Protein AF-W7VTX4-F1 (afdb_monomer)

Mean predicted aligned error: 15.62 Å

pLDDT: mean 85.49, std 15.25, range [36.81, 98.38]

Solvent-accessible surface area (backbone atoms only — not comparable to full-atom values): 9874 Å² total; per-residue (Å²): 141,87,77,97,66,64,91,88,66,75,96,49,80,78,50,57,70,62,51,31,51,56,57,29,69,76,39,76,53,47,79,39,71,71,23,34,84,84,35,72,66,56,55,28,47,49,48,14,50,76,68,76,26,49,37,35,20,28,80,58,56,92,86,39,65,41,23,50,26,20,52,50,40,39,77,72,68,28,46,75,37,92,53,72,62,58,53,38,58,74,65,42,62,81,55,64,76,79,62,83,64,84,76,70,84,55,86,76,74,67,53,68,66,61,65,71,42,50,82,50,74,39,40,61,69,60,50,24,70,73,74,69,46,57,66,70,61,50,51,56,52,50,51,54,34,40,76,72,61,46,32,46,81,47,90,87,65,22,37,30,52,53,80,88,128

Secondary structure (DSSP, 8-state):
---SSPTT----TTHHHHHHHHHHHH-SEEEES---TT-THHHHHHHHHHTT-EEEE----TT-GGGHHHHHHHHTTPEE-SSHHHHHHHTT-SS----------------HHHHHHTTS-EEHHHHHHHH---HHHHHHHHHHHHHHTSEEEETTTEEEE----

Radius of gyration: 28.55 Å; Cα contacts (8 Å, |Δi|>4): 196; chains: 1; bounding box: 55×43×71 Å

Nearest PDB structures (foldseek):
  3maj-assembly1_A-2  TM=5.868E-01  e=3.659E-12  Rhodopseudomonas palustris
  3uqz-assembly1_A  TM=9.734E-01  e=8.439E-08  Streptococcus pneumoniae
  4ljk-assembly1_H  TM=8.725E-01  e=1.462E-04  Helicobacter pylori 26695
  3n2a-assembly1_A  TM=4.996E-01  e=1.646E-01  Yersinia pestis CO92
  3x2f-assembly1_A  TM=2.806E-01  e=9.246E-01  Thermotoga maritima MSB8

Structure (mmCIF, N/CA/C/O backbone):
data_AF-W7VTX4-F1
#
_entry.id   AF-W7VTX4-F1
#
loop_
_atom_site.group_PDB
_atom_site.id
_atom_site.type_symbol
_atom_site.label_atom_id
_atom_site.label_alt_id
_atom_site.label_comp_id
_atom_site.label_asym_id
_atom_site.label_entity_id
_atom_site.label_seq_id
_atom_site.pdbx_PDB_ins_code
_atom_site.Cartn_x
_atom_site.Cartn_y
_atom_site.Cartn_z
_atom_site.occupancy
_atom_site.B_iso_or_equiv
_atom_site.auth_seq_id
_atom_site.auth_comp_id
_atom_site.auth_asym_id
_atom_site.auth_atom_id
_atom_site.pdbx_PDB_model_num
ATOM 1 N N . MET A 1 1 ? 6.701 15.989 6.403 1.00 85.25 1 MET A N 1
ATOM 2 C CA . MET A 1 1 ? 5.366 15.763 7.008 1.00 8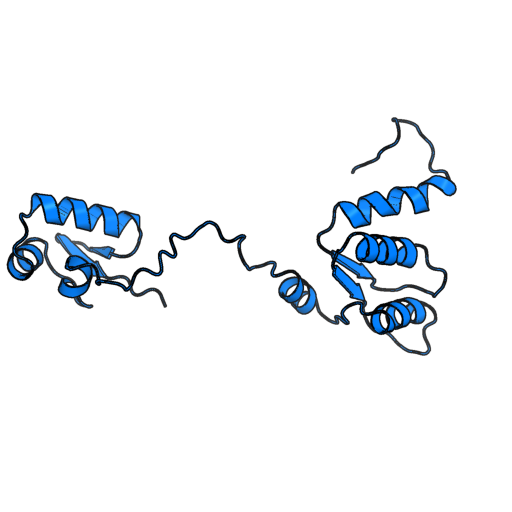5.25 1 MET A CA 1
ATOM 3 C C . MET A 1 1 ? 4.348 16.616 6.269 1.00 85.25 1 MET A C 1
ATOM 5 O O . MET A 1 1 ? 4.719 17.697 5.834 1.00 85.25 1 MET A O 1
ATOM 9 N N . VAL A 1 2 ? 3.112 16.134 6.112 1.00 93.12 2 VAL A N 1
ATOM 10 C CA . VAL A 1 2 ? 2.020 16.825 5.397 1.00 93.12 2 VAL A CA 1
ATOM 11 C C . VAL A 1 2 ? 0.773 16.832 6.289 1.00 93.12 2 VAL A C 1
ATOM 13 O O . VAL A 1 2 ? 0.501 15.828 6.947 1.00 93.12 2 VAL A O 1
ATOM 16 N N . SER A 1 3 ? 0.039 17.948 6.331 1.00 94.12 3 SER A N 1
ATOM 17 C CA . SER A 1 3 ? -1.215 18.122 7.083 1.00 94.12 3 SER A CA 1
ATOM 18 C C . SER A 1 3 ? -2.133 19.107 6.354 1.00 94.12 3 SER A C 1
ATOM 20 O O . SER A 1 3 ? -1.643 20.056 5.748 1.00 94.12 3 SER A O 1
ATOM 22 N N . GLU A 1 4 ? -3.449 18.894 6.438 1.00 94.81 4 GLU A N 1
ATOM 23 C CA . GLU A 1 4 ? -4.479 19.826 5.942 1.00 94.81 4 GLU A CA 1
ATOM 24 C C . GLU A 1 4 ? -4.952 20.833 7.010 1.00 94.81 4 GLU A C 1
ATOM 26 O O . GLU A 1 4 ? -5.754 21.716 6.720 1.00 94.81 4 GLU A O 1
ATOM 31 N N . TYR A 1 5 ? -4.451 20.717 8.244 1.00 95.06 5 TYR A N 1
ATOM 32 C CA . TYR A 1 5 ? -4.836 21.568 9.371 1.00 95.06 5 TYR A CA 1
ATOM 33 C C . TYR A 1 5 ? -3.817 22.677 9.643 1.00 95.06 5 TYR A C 1
ATOM 35 O O . TYR A 1 5 ? -2.611 22.488 9.463 1.00 95.06 5 TYR A O 1
ATOM 43 N N . ALA A 1 6 ? -4.306 23.813 10.147 1.00 96.00 6 ALA A N 1
ATOM 44 C CA . ALA A 1 6 ? -3.475 24.944 10.546 1.00 96.00 6 ALA A CA 1
ATOM 45 C C . ALA A 1 6 ? -2.483 24.572 11.663 1.00 96.00 6 ALA A C 1
ATOM 47 O O . ALA A 1 6 ? -2.745 23.688 12.490 1.00 96.00 6 ALA A O 1
ATOM 48 N N . LEU A 1 7 ? -1.356 25.287 11.712 1.00 95.94 7 LEU A N 1
ATOM 49 C CA . LEU A 1 7 ? -0.352 25.122 12.763 1.00 95.94 7 LEU A CA 1
ATOM 50 C C . LEU A 1 7 ? -0.982 25.334 14.146 1.00 95.94 7 LEU A C 1
ATOM 52 O O . LEU A 1 7 ? -1.745 26.273 14.354 1.00 95.94 7 LEU A O 1
ATOM 56 N N . GLY A 1 8 ? -0.661 24.440 15.081 1.00 95.00 8 GLY A N 1
ATOM 57 C CA . GLY A 1 8 ? -1.213 24.452 16.438 1.00 95.00 8 GLY A CA 1
ATOM 58 C C . GLY A 1 8 ? -2.542 23.707 16.611 1.00 95.00 8 GLY A C 1
ATOM 59 O O . GLY A 1 8 ? -2.997 23.571 17.743 1.00 95.00 8 GLY A O 1
ATOM 60 N N . THR A 1 9 ? -3.153 23.177 15.543 1.00 94.88 9 THR A N 1
ATOM 61 C CA . THR A 1 9 ? -4.372 22.354 15.671 1.00 94.88 9 THR A CA 1
ATOM 62 C C . THR A 1 9 ? -4.070 21.063 16.452 1.00 94.88 9 THR A C 1
ATOM 64 O O . THR A 1 9 ? -3.175 20.316 16.042 1.00 94.88 9 THR A O 1
ATOM 67 N N . PRO A 1 10 ? -4.793 20.752 17.547 1.00 94.44 10 PRO A N 1
ATOM 68 C CA . PRO A 1 10 ? -4.552 19.537 18.321 1.00 94.44 10 PRO A CA 1
ATOM 69 C C . PRO A 1 10 ? -5.008 18.269 17.570 1.00 94.44 10 PRO A C 1
ATOM 71 O O . PRO A 1 10 ? -5.885 18.334 16.702 1.00 94.44 10 PRO A O 1
ATOM 74 N N . PRO A 1 11 ? -4.460 17.085 17.906 1.00 92.25 11 PRO A N 1
ATOM 75 C CA . PRO A 1 11 ? -4.915 15.819 17.341 1.00 92.25 11 PRO A CA 1
ATOM 76 C C . PRO A 1 11 ? -6.272 15.416 17.942 1.00 92.25 11 PRO A C 1
ATOM 78 O O . PRO A 1 11 ? -6.349 14.932 19.068 1.00 92.25 11 PRO A O 1
ATOM 81 N N . ILE A 1 12 ? -7.354 15.603 17.184 1.00 95.12 12 ILE A N 1
ATOM 82 C CA . ILE A 1 12 ? -8.718 15.228 17.592 1.00 95.12 12 ILE A CA 1
ATOM 83 C C . ILE A 1 12 ? -9.092 13.888 16.952 1.00 95.12 12 ILE A C 1
ATOM 85 O O . ILE A 1 12 ? -8.809 13.660 15.777 1.00 95.12 12 ILE A O 1
ATOM 89 N N . ALA A 1 13 ? -9.777 13.013 17.697 1.00 93.62 13 ALA A N 1
ATOM 90 C CA . ALA A 1 13 ? -10.184 11.675 17.245 1.00 93.62 13 ALA A CA 1
ATOM 91 C C . ALA A 1 13 ? -10.895 11.670 15.872 1.00 93.62 13 ALA A C 1
ATOM 93 O O . ALA A 1 13 ? -10.621 10.821 15.026 1.00 93.62 13 ALA A O 1
ATOM 94 N N . ALA A 1 14 ? -11.755 12.660 15.615 1.00 94.19 14 ALA A N 1
ATOM 95 C CA . ALA A 1 14 ? -12.480 12.792 14.351 1.00 94.19 14 ALA A CA 1
ATOM 96 C C . ALA A 1 14 ? -11.572 13.099 13.142 1.00 94.19 14 ALA A C 1
ATOM 98 O O . ALA A 1 14 ? -11.940 12.798 12.009 1.00 94.19 14 ALA A O 1
ATOM 99 N N . HIS A 1 15 ? -10.379 13.663 13.356 1.00 94.75 15 HIS A N 1
ATOM 100 C CA . HIS A 1 15 ? -9.448 13.993 12.274 1.00 94.75 15 HIS A CA 1
ATOM 101 C C . HIS A 1 15 ? -8.711 12.761 11.733 1.00 94.75 15 HIS A C 1
ATOM 103 O O . HIS A 1 15 ? -8.284 12.767 10.580 1.00 94.75 15 HIS A O 1
ATOM 109 N N . PHE A 1 16 ? -8.570 11.686 12.519 1.00 93.06 16 P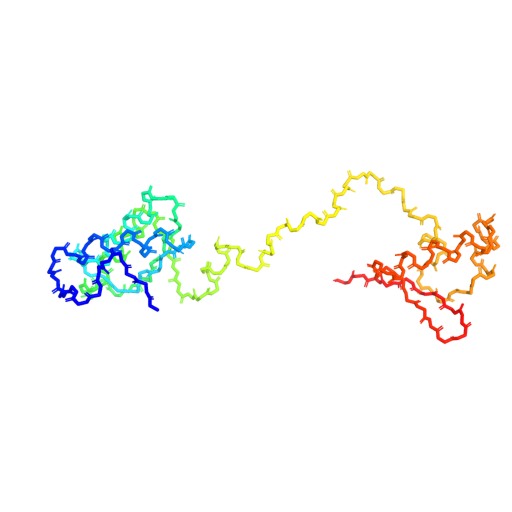HE A N 1
ATOM 110 C CA . PHE A 1 16 ? -7.799 10.516 12.085 1.00 93.06 16 PHE A CA 1
ATOM 111 C C . PHE A 1 16 ? -8.430 9.806 10.874 1.00 93.06 16 PHE A C 1
ATOM 113 O O . PHE A 1 16 ? -7.710 9.628 9.889 1.00 93.06 16 PHE A O 1
ATOM 120 N N . PRO A 1 17 ? -9.738 9.462 10.864 1.00 93.44 17 PRO A N 1
ATOM 121 C CA . PRO A 1 17 ? -10.359 8.852 9.688 1.00 93.44 17 PRO A CA 1
ATOM 122 C C . PRO A 1 17 ? -10.374 9.788 8.476 1.00 93.44 17 PRO A C 1
ATOM 124 O O . PRO A 1 17 ? -10.147 9.335 7.358 1.00 93.44 17 PRO A O 1
ATOM 127 N N . LEU A 1 18 ? -10.584 11.093 8.692 1.00 94.19 18 LEU A N 1
ATOM 128 C CA . LEU A 1 18 ? -10.594 12.091 7.618 1.00 94.19 18 LEU A CA 1
ATOM 129 C C . LEU A 1 18 ? -9.235 12.171 6.920 1.00 94.19 18 LEU A C 1
ATOM 131 O O . LEU A 1 18 ? -9.168 12.133 5.694 1.00 94.19 18 LEU A O 1
ATOM 135 N N . ARG A 1 19 ? -8.145 12.187 7.693 1.00 95.88 19 ARG A N 1
ATOM 136 C CA . ARG A 1 19 ? -6.776 12.242 7.167 1.00 95.88 19 ARG A CA 1
ATOM 137 C C . ARG A 1 19 ? -6.422 11.021 6.320 1.00 95.88 19 ARG A C 1
ATOM 139 O O . ARG A 1 19 ? -5.613 11.144 5.402 1.00 95.88 19 ARG A O 1
ATOM 146 N N . ASN A 1 20 ? -7.011 9.850 6.575 1.00 95.69 20 ASN A N 1
ATOM 147 C CA . ASN A 1 20 ? -6.687 8.620 5.839 1.00 95.69 20 ASN A CA 1
ATOM 148 C C . ASN A 1 20 ? -6.921 8.748 4.326 1.00 95.69 20 ASN A C 1
ATOM 150 O O . ASN A 1 20 ? -6.189 8.133 3.551 1.00 95.69 20 ASN A O 1
ATOM 154 N N . ARG A 1 21 ? -7.850 9.616 3.898 1.00 95.75 21 ARG A N 1
ATOM 155 C CA . ARG A 1 21 ? -8.063 9.929 2.475 1.00 95.75 21 ARG A CA 1
ATOM 156 C C . ARG A 1 21 ? -6.822 10.526 1.810 1.00 95.75 21 ARG A C 1
ATOM 158 O O . ARG A 1 21 ? -6.579 10.269 0.638 1.00 95.75 21 ARG A O 1
ATOM 165 N N . LEU A 1 22 ? -6.025 11.301 2.551 1.00 95.38 22 LEU A N 1
ATOM 166 C CA . LEU A 1 22 ? -4.785 11.880 2.039 1.00 95.38 22 LEU A CA 1
ATOM 167 C C . LEU A 1 22 ? -3.742 10.785 1.819 1.00 95.38 22 LEU A C 1
ATOM 169 O O . LEU A 1 22 ? -3.048 10.800 0.812 1.00 95.38 22 LEU A O 1
ATOM 173 N N . ILE A 1 23 ? -3.658 9.811 2.729 1.00 95.88 23 ILE A N 1
ATOM 174 C CA . ILE A 1 23 ? -2.740 8.672 2.593 1.00 95.88 23 ILE A CA 1
ATOM 175 C C . ILE A 1 23 ? -3.117 7.853 1.356 1.00 95.88 23 ILE A C 1
ATOM 177 O O . ILE A 1 23 ? -2.277 7.628 0.492 1.00 95.88 23 ILE A O 1
ATOM 181 N N . ALA A 1 24 ? -4.390 7.465 1.246 1.00 95.94 24 ALA A N 1
ATOM 182 C CA . ALA A 1 24 ? -4.888 6.714 0.100 1.00 95.94 24 ALA A CA 1
ATOM 183 C C . ALA A 1 24 ? -4.669 7.484 -1.215 1.00 95.94 24 ALA A C 1
ATOM 185 O O . ALA A 1 24 ? -4.128 6.939 -2.171 1.00 95.94 24 ALA A O 1
ATOM 186 N N . GLY A 1 25 ? -5.007 8.777 -1.245 1.00 94.50 25 GLY A N 1
ATOM 187 C CA . GLY A 1 25 ? -4.911 9.605 -2.449 1.00 94.50 25 GLY A CA 1
ATOM 188 C C . GLY A 1 25 ? -3.483 9.894 -2.923 1.00 94.50 25 GLY A C 1
ATOM 189 O O . GLY A 1 25 ? -3.264 10.014 -4.128 1.00 94.50 25 GLY A O 1
ATOM 190 N N . LEU A 1 26 ? -2.516 9.988 -2.003 1.00 95.06 26 LEU A N 1
ATOM 191 C CA . LEU A 1 26 ? -1.112 10.282 -2.320 1.00 95.06 26 LEU A CA 1
ATOM 192 C C . LEU A 1 26 ? -0.299 9.044 -2.731 1.00 95.06 26 LEU A C 1
ATOM 194 O O . LEU A 1 26 ? 0.855 9.188 -3.134 1.00 95.06 26 LEU A O 1
ATOM 198 N N . THR A 1 27 ? -0.861 7.838 -2.627 1.00 95.00 27 THR A N 1
ATOM 199 C CA . THR A 1 27 ? -0.153 6.585 -2.932 1.00 95.00 27 THR A CA 1
ATOM 200 C C . THR A 1 27 ? -0.579 5.997 -4.278 1.00 95.00 27 THR A C 1
ATOM 202 O O . THR A 1 27 ? -1.694 6.218 -4.750 1.00 95.00 27 THR A O 1
ATOM 205 N N . ARG A 1 28 ? 0.322 5.229 -4.913 1.00 93.75 28 ARG A N 1
ATOM 206 C CA . ARG A 1 28 ? -0.029 4.375 -6.068 1.00 93.75 28 ARG A CA 1
ATOM 207 C C . ARG A 1 28 ? -0.748 3.098 -5.624 1.00 93.75 28 ARG A C 1
ATOM 209 O O . ARG A 1 28 ? -1.620 2.620 -6.337 1.00 93.75 28 ARG A O 1
ATOM 216 N N . GLY A 1 29 ? -0.414 2.607 -4.432 1.00 95.81 29 GLY A N 1
ATOM 217 C CA . GLY A 1 29 ? -1.116 1.523 -3.765 1.00 95.81 29 GLY A CA 1
ATOM 218 C C . GLY A 1 29 ? -0.845 1.504 -2.261 1.00 95.81 29 GLY A C 1
ATOM 219 O O . GLY A 1 29 ? 0.097 2.139 -1.781 1.00 95.81 29 GLY A O 1
ATOM 220 N N . THR A 1 30 ? -1.691 0.797 -1.513 1.00 97.12 30 THR A N 1
ATOM 221 C CA . THR A 1 30 ? -1.649 0.708 -0.046 1.00 97.12 30 THR A CA 1
ATOM 222 C C . THR A 1 30 ? -1.426 -0.732 0.405 1.00 97.12 30 THR A C 1
ATOM 224 O O . THR A 1 30 ? -2.220 -1.610 0.083 1.00 97.12 30 THR A O 1
ATOM 227 N N . LEU A 1 31 ? -0.379 -0.966 1.200 1.00 98.00 31 LEU A N 1
ATOM 228 C CA . LEU A 1 31 ? -0.103 -2.255 1.838 1.00 98.00 31 LEU A CA 1
ATOM 229 C C . LEU A 1 31 ? -0.664 -2.298 3.264 1.00 98.00 31 LEU A C 1
ATOM 231 O O . LEU A 1 31 ? -0.345 -1.439 4.087 1.00 98.00 31 LEU A O 1
ATOM 235 N N . VAL A 1 32 ? -1.440 -3.335 3.577 1.00 97.81 32 VAL A N 1
ATOM 236 C CA . VAL A 1 32 ? -1.905 -3.647 4.933 1.00 97.81 32 VAL A CA 1
ATOM 237 C C . VAL A 1 32 ? -1.146 -4.859 5.467 1.00 97.81 32 VAL A C 1
ATOM 239 O O . VAL A 1 32 ? -1.324 -5.980 4.996 1.00 97.81 32 VAL A O 1
ATOM 242 N N . VAL A 1 33 ? -0.297 -4.620 6.466 1.00 96.50 33 VAL A N 1
ATOM 243 C CA . VAL A 1 33 ? 0.513 -5.662 7.120 1.00 96.50 33 VAL A CA 1
ATOM 244 C C . VAL A 1 33 ? -0.342 -6.435 8.127 1.00 96.50 33 VAL A C 1
ATOM 246 O O . VAL A 1 33 ? -0.469 -7.651 8.037 1.00 96.50 33 VAL A O 1
ATOM 249 N N . GLU A 1 34 ? -0.992 -5.715 9.045 1.00 96.19 34 GLU A N 1
ATOM 250 C CA . GLU A 1 34 ? -1.855 -6.281 10.083 1.00 96.19 34 GLU A CA 1
ATOM 251 C C . GLU A 1 34 ? -3.072 -5.379 10.317 1.00 96.19 34 GLU A C 1
ATOM 253 O O . GLU A 1 34 ? -2.975 -4.152 10.424 1.00 96.19 34 GLU A O 1
ATOM 258 N N . ALA A 1 35 ? -4.248 -5.992 10.406 1.00 96.81 35 ALA A N 1
ATOM 259 C CA . ALA A 1 35 ? -5.499 -5.326 10.715 1.00 96.81 35 ALA A CA 1
ATOM 260 C C . ALA A 1 35 ? -6.508 -6.302 11.334 1.00 96.81 35 ALA A C 1
ATOM 262 O O . ALA A 1 35 ? -6.885 -7.307 10.736 1.00 96.81 35 ALA A O 1
ATOM 263 N N . ALA A 1 36 ? -7.040 -5.965 12.509 1.00 96.69 36 ALA A N 1
ATOM 264 C CA . ALA A 1 36 ? -8.291 -6.560 12.976 1.00 96.69 36 ALA A CA 1
ATOM 265 C C . ALA A 1 36 ? -9.484 -6.033 12.150 1.00 96.69 36 ALA A C 1
ATOM 267 O O . ALA A 1 36 ? -9.384 -4.988 11.509 1.00 96.69 36 ALA A O 1
ATOM 268 N N . LEU A 1 37 ? -10.640 -6.706 12.211 1.00 94.00 37 LEU A N 1
ATOM 269 C CA . LEU A 1 37 ? -11.849 -6.326 11.450 1.00 94.00 37 LEU A CA 1
ATOM 270 C C . LEU A 1 37 ? -12.366 -4.902 11.733 1.00 94.00 37 LEU A C 1
ATOM 272 O O . LEU A 1 37 ? -13.063 -4.334 10.901 1.00 94.00 37 LEU A O 1
ATOM 276 N N . GLN A 1 38 ? -12.034 -4.327 12.891 1.00 92.62 38 GLN A N 1
ATOM 277 C CA . GLN A 1 38 ? -12.415 -2.963 13.289 1.00 92.62 38 GLN A CA 1
ATOM 278 C C . GLN A 1 38 ? -11.227 -1.982 13.241 1.00 92.62 38 GLN A C 1
ATOM 280 O O . GLN A 1 38 ? -11.274 -0.912 13.841 1.00 92.62 38 GLN A O 1
ATOM 285 N N . SER A 1 39 ? -10.132 -2.347 12.565 1.00 94.25 39 SER A N 1
ATOM 286 C CA . SER A 1 39 ? -8.939 -1.501 12.472 1.00 94.25 39 SER A CA 1
ATOM 287 C C . SER A 1 39 ? -9.174 -0.276 11.588 1.00 94.25 39 SER A C 1
ATOM 289 O O . SER A 1 39 ? -9.705 -0.384 10.482 1.00 94.25 39 SER A O 1
ATOM 291 N N . GLY A 1 40 ? -8.675 0.885 12.026 1.00 93.81 40 GLY A N 1
ATOM 292 C CA . GLY A 1 40 ? -8.671 2.112 11.226 1.00 93.81 40 GLY A CA 1
ATOM 293 C C . GLY A 1 40 ? -7.886 1.986 9.914 1.00 93.81 40 GLY A C 1
ATOM 294 O O . GLY A 1 40 ? -8.198 2.687 8.954 1.00 93.81 40 GLY A O 1
ATOM 295 N N . SER A 1 41 ? -6.927 1.057 9.826 1.00 95.25 41 SER A N 1
ATOM 296 C CA . SER A 1 41 ? -6.186 0.771 8.587 1.00 95.25 41 SER A CA 1
ATOM 297 C C . SER A 1 41 ? -7.098 0.277 7.459 1.00 95.25 41 SER A C 1
ATOM 299 O O . SER A 1 41 ? -6.833 0.559 6.292 1.00 95.25 41 SER A O 1
ATOM 301 N N . LEU A 1 42 ? -8.206 -0.401 7.794 1.00 96.12 42 LEU A N 1
ATOM 302 C CA . LEU A 1 42 ? -9.188 -0.859 6.806 1.00 96.12 42 LEU A CA 1
ATOM 303 C C . LEU A 1 42 ? -9.960 0.304 6.175 1.00 96.12 42 LEU A C 1
ATOM 305 O O . LEU A 1 42 ? -10.399 0.192 5.035 1.00 96.12 42 LEU A O 1
ATOM 309 N N . ILE A 1 43 ? -10.075 1.438 6.875 1.00 96.38 43 ILE A N 1
ATOM 310 C CA . ILE A 1 43 ? -10.646 2.666 6.308 1.00 96.38 43 ILE A CA 1
ATOM 311 C C . ILE A 1 43 ? -9.738 3.163 5.180 1.00 96.38 43 ILE A C 1
ATOM 313 O O . ILE A 1 43 ? -10.222 3.455 4.093 1.00 96.38 43 ILE A O 1
ATOM 317 N N . THR A 1 44 ? -8.420 3.210 5.403 1.00 97.19 44 THR A N 1
ATOM 318 C CA . THR A 1 44 ? -7.452 3.624 4.373 1.00 97.19 44 THR A CA 1
ATOM 319 C C . THR A 1 44 ? -7.465 2.680 3.174 1.00 97.19 44 THR A C 1
ATOM 321 O O . THR A 1 44 ? -7.509 3.152 2.043 1.00 97.19 44 THR A O 1
ATOM 324 N N . ALA A 1 45 ? -7.475 1.364 3.409 1.00 97.12 45 ALA A N 1
ATOM 325 C CA . ALA A 1 45 ? -7.541 0.366 2.342 1.00 97.12 45 ALA A CA 1
ATOM 326 C C . ALA A 1 45 ? -8.822 0.506 1.506 1.00 97.12 45 ALA A C 1
ATOM 328 O O . ALA A 1 45 ? -8.772 0.518 0.281 1.00 97.12 45 ALA A O 1
ATOM 329 N N . ARG A 1 46 ? -9.970 0.700 2.160 1.00 95.31 46 ARG A N 1
ATOM 330 C CA . ARG A 1 46 ? -11.234 0.954 1.468 1.00 95.31 46 ARG A CA 1
ATOM 331 C C . ARG A 1 46 ? -11.180 2.229 0.623 1.00 95.31 46 ARG A C 1
ATOM 333 O O . ARG A 1 46 ? -11.568 2.191 -0.537 1.00 95.31 46 ARG A O 1
ATOM 340 N N . LEU A 1 47 ? -10.684 3.332 1.185 1.00 96.38 47 LEU A N 1
ATOM 341 C CA . LEU A 1 47 ? -10.543 4.599 0.458 1.00 96.38 47 LEU A CA 1
ATOM 342 C C . LEU A 1 47 ? -9.591 4.470 -0.742 1.00 96.38 47 LEU A C 1
ATOM 344 O O . LEU A 1 47 ? -9.818 5.106 -1.765 1.00 96.38 47 LEU A O 1
ATOM 348 N N . ALA A 1 48 ? -8.543 3.649 -0.634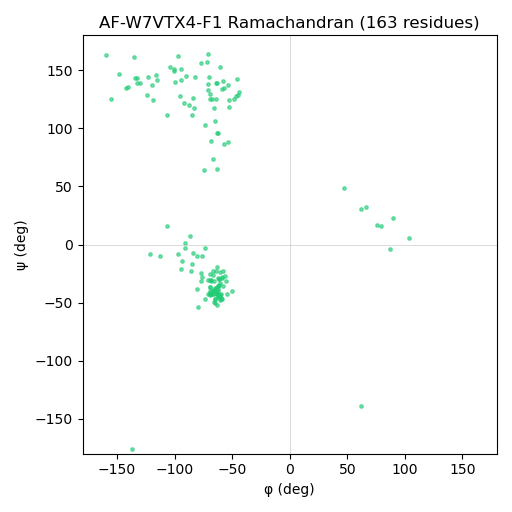 1.00 96.31 48 ALA A N 1
ATOM 349 C CA . ALA A 1 48 ? -7.639 3.354 -1.742 1.00 96.31 48 ALA A CA 1
ATOM 350 C C . ALA A 1 48 ? -8.362 2.601 -2.874 1.00 96.31 48 ALA A C 1
ATOM 352 O O . ALA A 1 48 ? -8.288 3.040 -4.020 1.00 96.31 48 ALA A O 1
ATOM 353 N N . LEU A 1 49 ? -9.135 1.555 -2.553 1.00 93.12 49 LEU A N 1
ATOM 354 C CA . LEU A 1 49 ? -9.956 0.835 -3.538 1.00 93.12 49 LEU A CA 1
ATOM 355 C C . LEU A 1 49 ? -10.989 1.752 -4.209 1.00 93.12 49 LEU A C 1
ATOM 357 O O . LEU A 1 49 ? -11.109 1.755 -5.431 1.00 93.12 49 LEU A O 1
ATOM 361 N N . GLU A 1 50 ? -11.704 2.570 -3.429 1.00 93.44 50 GLU A N 1
ATOM 362 C CA . GLU A 1 50 ? -12.682 3.541 -3.948 1.00 93.44 50 GLU A CA 1
ATOM 363 C C . GLU A 1 50 ? -12.031 4.583 -4.878 1.00 93.44 50 GLU A C 1
ATOM 365 O O . GLU A 1 50 ? -12.668 5.064 -5.813 1.00 93.44 50 GLU A O 1
ATOM 370 N N . ALA A 1 51 ? -10.753 4.901 -4.659 1.00 92.00 51 ALA A N 1
ATOM 371 C CA . ALA A 1 51 ? -9.962 5.796 -5.501 1.00 92.00 51 ALA A CA 1
ATOM 372 C C . ALA A 1 51 ? -9.278 5.093 -6.694 1.00 92.00 51 ALA A C 1
ATOM 374 O O . ALA A 1 51 ? -8.464 5.722 -7.374 1.00 92.00 51 ALA A O 1
ATOM 375 N N . GLY A 1 52 ? -9.566 3.810 -6.942 1.00 91.50 52 GLY A N 1
ATOM 376 C CA . GLY A 1 52 ? -8.948 3.034 -8.022 1.00 91.50 52 GLY A CA 1
ATOM 377 C C . GLY A 1 52 ? -7.447 2.810 -7.825 1.00 91.50 52 GLY A C 1
ATOM 378 O O . GLY A 1 52 ? -6.689 2.816 -8.793 1.00 91.50 52 GLY A O 1
ATOM 379 N N . ARG A 1 53 ? -6.995 2.701 -6.571 1.00 94.62 53 ARG A N 1
ATOM 380 C CA . ARG A 1 53 ? -5.607 2.386 -6.213 1.00 94.62 53 ARG A CA 1
ATOM 381 C C . ARG A 1 53 ? -5.473 0.919 -5.845 1.00 94.62 53 ARG A C 1
ATOM 383 O O . ARG A 1 53 ? -6.389 0.331 -5.271 1.00 94.62 53 ARG A O 1
ATOM 390 N N . GLU A 1 54 ? -4.286 0.381 -6.093 1.00 96.19 54 GLU A N 1
ATOM 391 C CA . GLU A 1 54 ? -3.961 -0.985 -5.700 1.00 96.19 54 GLU A CA 1
ATOM 392 C C . GLU A 1 54 ? -3.977 -1.136 -4.179 1.00 96.19 54 GLU A C 1
ATOM 394 O O . GLU A 1 54 ? -3.479 -0.279 -3.437 1.00 96.19 54 GLU A O 1
ATOM 399 N N . VAL A 1 55 ? -4.525 -2.248 -3.699 1.00 98.00 55 VAL A N 1
ATOM 400 C CA . VAL A 1 55 ? -4.471 -2.612 -2.284 1.00 98.00 55 VAL A CA 1
ATOM 401 C C . VAL A 1 55 ? -3.858 -3.985 -2.140 1.00 98.00 55 VAL A C 1
ATOM 403 O O . VAL A 1 55 ? -4.294 -4.953 -2.757 1.00 98.00 55 VAL A O 1
ATOM 406 N N . PHE A 1 56 ? -2.864 -4.049 -1.267 1.00 98.38 56 PHE A N 1
ATOM 407 C CA . PHE A 1 56 ? -2.098 -5.239 -0.960 1.00 98.38 56 PHE A CA 1
ATOM 408 C C . PHE A 1 56 ? -2.330 -5.629 0.493 1.00 98.38 56 PHE A C 1
ATOM 410 O O . PHE A 1 56 ? -2.475 -4.763 1.362 1.00 98.38 56 PHE A O 1
ATOM 417 N N . ALA A 1 57 ? -2.329 -6.922 0.782 1.00 98.06 57 ALA A N 1
ATOM 418 C CA . ALA A 1 57 ? -2.473 -7.413 2.143 1.00 98.06 57 ALA A CA 1
ATOM 419 C C . ALA A 1 57 ? -1.560 -8.609 2.400 1.00 98.06 57 ALA A C 1
ATOM 421 O O . ALA A 1 57 ? -1.495 -9.537 1.592 1.00 98.06 57 ALA A O 1
ATOM 422 N N . ILE A 1 58 ? -0.894 -8.593 3.556 1.00 97.75 58 ILE A N 1
ATOM 423 C CA . ILE A 1 58 ? -0.035 -9.696 3.988 1.00 97.75 58 ILE A CA 1
ATOM 424 C C . ILE A 1 58 ? -0.905 -10.759 4.670 1.00 97.75 58 ILE A C 1
ATOM 426 O O . ILE A 1 58 ? -1.662 -10.438 5.598 1.00 97.75 58 ILE A O 1
ATOM 430 N N . PRO A 1 59 ? -0.850 -12.028 4.231 1.00 96.25 59 PRO A N 1
ATOM 431 C CA . PRO A 1 59 ? -1.562 -13.097 4.906 1.00 96.25 59 PRO A CA 1
ATOM 432 C C . PRO A 1 59 ? -0.903 -13.388 6.260 1.00 96.25 59 PRO A C 1
ATOM 434 O O . PRO A 1 59 ? 0.313 -13.362 6.407 1.00 96.25 59 PRO A O 1
ATOM 437 N N . GLY A 1 60 ? -1.718 -13.719 7.258 1.00 95.38 60 GLY A N 1
ATOM 438 C CA . GLY A 1 60 ? -1.231 -14.175 8.560 1.00 95.38 60 GLY A CA 1
ATOM 439 C C . GLY A 1 60 ? -2.018 -15.364 9.099 1.00 95.38 60 GLY A C 1
ATOM 440 O O . GLY A 1 60 ? -2.909 -15.897 8.432 1.00 95.38 60 GLY A O 1
ATOM 441 N N . SER A 1 61 ? -1.694 -15.783 10.322 1.00 96.75 61 SER A N 1
ATOM 442 C CA . SER A 1 61 ? -2.366 -16.903 10.989 1.00 96.75 61 SER A CA 1
ATOM 443 C C . SER A 1 61 ? -3.872 -16.657 11.129 1.00 96.75 61 SER A C 1
ATOM 445 O O . SER A 1 61 ? -4.297 -15.611 11.613 1.00 96.75 61 SER A O 1
ATOM 447 N N . ILE A 1 62 ? -4.700 -17.651 10.795 1.00 94.81 62 ILE A N 1
ATOM 448 C CA . ILE A 1 62 ? -6.161 -17.591 11.007 1.00 94.81 62 ILE A CA 1
ATOM 449 C C . ILE A 1 62 ? -6.552 -17.482 12.490 1.00 94.81 62 ILE A C 1
ATOM 451 O O . ILE A 1 62 ? -7.663 -17.059 12.819 1.00 94.81 62 ILE A O 1
ATOM 455 N N . HIS A 1 63 ? -5.638 -17.850 13.391 1.00 96.69 63 HIS A N 1
ATOM 456 C CA . HIS A 1 63 ? -5.828 -17.740 14.833 1.00 96.69 63 HIS A CA 1
ATOM 457 C C . HIS A 1 63 ? -5.470 -16.348 15.365 1.00 96.69 63 HIS A C 1
ATOM 459 O O . HIS A 1 63 ? -5.902 -15.997 16.461 1.00 96.69 63 HIS A O 1
ATOM 465 N N . ALA A 1 64 ? -4.736 -15.536 14.596 1.00 95.56 64 ALA A N 1
ATOM 466 C CA . ALA A 1 64 ? -4.373 -14.180 14.979 1.00 95.56 64 ALA A CA 1
ATOM 467 C C . ALA A 1 64 ? -5.524 -13.206 14.650 1.00 95.56 64 ALA A C 1
ATOM 469 O O . ALA A 1 64 ? -5.862 -13.012 13.478 1.00 95.56 64 ALA A O 1
ATOM 470 N N . PRO A 1 65 ? -6.134 -12.529 15.646 1.00 95.12 65 PRO A N 1
ATOM 471 C CA . PRO A 1 65 ? -7.223 -11.580 15.392 1.00 95.12 65 PRO A CA 1
ATOM 472 C C . PRO A 1 65 ? -6.820 -10.425 14.467 1.00 95.12 65 PRO A C 1
ATOM 474 O O . PRO A 1 65 ? -7.660 -9.897 13.740 1.00 95.12 65 PRO A O 1
ATOM 477 N N . GLN A 1 66 ? -5.535 -10.064 14.480 1.00 95.00 66 GLN A N 1
ATOM 478 C CA . GLN A 1 66 ? -4.938 -9.002 13.672 1.00 95.00 66 GLN A CA 1
ATOM 479 C C . GLN A 1 66 ? -4.722 -9.400 12.204 1.00 95.00 66 GLN A C 1
ATOM 481 O O . GLN A 1 66 ? -4.440 -8.538 11.386 1.00 95.00 66 GLN A O 1
ATOM 486 N N . SER A 1 67 ? -4.893 -10.670 11.830 1.00 96.69 67 SER A N 1
ATOM 487 C CA . SER A 1 67 ? -4.823 -11.095 10.423 1.00 96.69 67 SER A CA 1
ATOM 488 C C . SER A 1 67 ? -6.197 -11.127 9.748 1.00 96.69 67 SER A C 1
ATOM 490 O O . SER A 1 67 ? -6.287 -11.167 8.522 1.00 96.69 67 SER A O 1
ATOM 492 N N . ARG A 1 68 ? -7.290 -11.064 10.525 1.00 97.25 68 ARG A N 1
ATOM 493 C CA . ARG A 1 68 ? -8.663 -11.192 10.001 1.00 97.25 68 ARG A CA 1
ATOM 494 C C . ARG A 1 68 ? -9.046 -10.084 9.020 1.00 97.25 68 ARG A C 1
ATOM 496 O O . ARG A 1 68 ? -9.778 -10.350 8.072 1.00 97.25 68 ARG A O 1
ATOM 503 N N . GLY A 1 69 ? -8.578 -8.859 9.246 1.00 97.31 69 GLY A N 1
ATOM 504 C CA . GLY A 1 69 ? -8.787 -7.727 8.343 1.00 97.31 69 GLY A CA 1
ATOM 505 C C . GLY A 1 69 ? -8.017 -7.892 7.036 1.00 97.31 69 GLY A C 1
ATOM 506 O O . GLY A 1 69 ? -8.601 -7.695 5.977 1.00 97.31 69 GLY A O 1
ATOM 507 N N . CYS A 1 70 ? -6.764 -8.354 7.090 1.00 97.50 70 CYS A N 1
ATOM 508 C CA . CYS A 1 70 ? -5.991 -8.686 5.888 1.00 97.50 70 CYS A CA 1
ATOM 509 C C . CYS A 1 70 ? -6.693 -9.778 5.069 1.00 97.50 70 CYS A C 1
ATOM 511 O O . CYS A 1 70 ? -6.914 -9.611 3.875 1.00 97.50 70 CYS A O 1
ATOM 513 N N . HIS A 1 71 ? -7.157 -10.856 5.712 1.00 97.81 71 HIS A N 1
ATOM 514 C CA . HIS A 1 71 ? -7.918 -11.909 5.027 1.00 97.81 71 HIS A CA 1
ATOM 515 C C . HIS A 1 71 ? -9.234 -11.405 4.426 1.00 97.81 71 HIS A C 1
ATOM 517 O O . HIS A 1 71 ? -9.635 -11.874 3.364 1.00 97.81 71 HIS A O 1
ATOM 523 N N . ALA A 1 72 ? -9.921 -10.471 5.090 1.00 96.88 72 ALA A N 1
ATOM 524 C CA . ALA A 1 72 ? -11.134 -9.856 4.556 1.00 96.88 72 ALA A CA 1
ATOM 525 C C . ALA A 1 72 ? -10.841 -9.014 3.305 1.00 96.88 72 ALA A C 1
ATOM 527 O O . ALA A 1 72 ? -11.573 -9.137 2.329 1.00 96.88 72 ALA A O 1
ATOM 528 N N . LEU A 1 73 ? -9.754 -8.234 3.307 1.00 96.88 73 LEU A N 1
ATOM 529 C CA . LEU A 1 73 ? -9.308 -7.473 2.136 1.00 96.88 73 LEU A CA 1
ATOM 530 C C . LEU A 1 73 ? -8.968 -8.394 0.963 1.00 96.88 73 LEU A C 1
ATOM 532 O O . LEU A 1 73 ? -9.427 -8.153 -0.148 1.00 96.88 73 LEU A O 1
ATOM 536 N N . ILE A 1 74 ? -8.237 -9.483 1.212 1.00 96.50 74 ILE A N 1
ATOM 537 C CA . ILE A 1 74 ? -7.880 -10.457 0.166 1.00 96.50 74 ILE A CA 1
ATOM 538 C C . ILE A 1 74 ? -9.145 -11.070 -0.449 1.00 96.50 74 ILE A C 1
ATOM 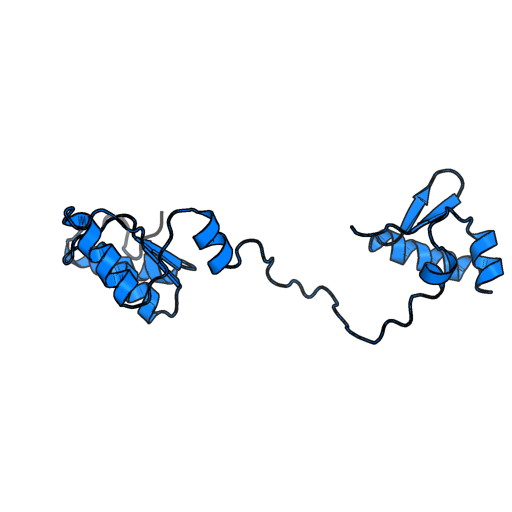540 O O . ILE A 1 74 ? -9.283 -11.142 -1.665 1.00 96.50 74 ILE A O 1
ATOM 544 N N . LYS A 1 75 ? -10.136 -11.431 0.378 1.00 95.44 75 LYS A N 1
ATOM 545 C CA . LYS A 1 75 ? -11.446 -11.917 -0.098 1.00 95.44 75 LYS A CA 1
ATOM 546 C C . LYS A 1 75 ? -12.242 -10.873 -0.888 1.00 95.44 75 LYS A C 1
ATOM 548 O O . LYS A 1 75 ? -13.124 -11.248 -1.652 1.00 95.44 75 LYS A O 1
ATOM 553 N N . GLN A 1 76 ? -11.963 -9.589 -0.682 1.00 92.62 76 GLN A N 1
ATOM 554 C CA . GLN A 1 76 ? -12.580 -8.468 -1.394 1.00 92.62 76 GLN A CA 1
ATOM 555 C C . GLN A 1 76 ? -11.801 -8.063 -2.655 1.00 92.62 76 GLN A C 1
ATOM 557 O O . GLN A 1 76 ? -12.217 -7.131 -3.336 1.00 92.62 76 GLN A O 1
ATOM 562 N N . GLY A 1 77 ? -10.709 -8.763 -2.983 1.00 91.00 77 GLY A N 1
ATOM 563 C CA . GLY A 1 77 ? -9.926 -8.534 -4.197 1.00 91.00 77 GLY A CA 1
ATOM 564 C C . GLY A 1 77 ? -8.609 -7.790 -3.987 1.00 91.00 77 GLY A C 1
ATOM 565 O O . GLY A 1 77 ? -7.937 -7.503 -4.970 1.00 91.00 77 GLY A O 1
ATOM 566 N N . ALA A 1 78 ? -8.204 -7.496 -2.745 1.00 96.25 78 ALA A N 1
ATOM 567 C CA . ALA A 1 78 ? -6.843 -7.022 -2.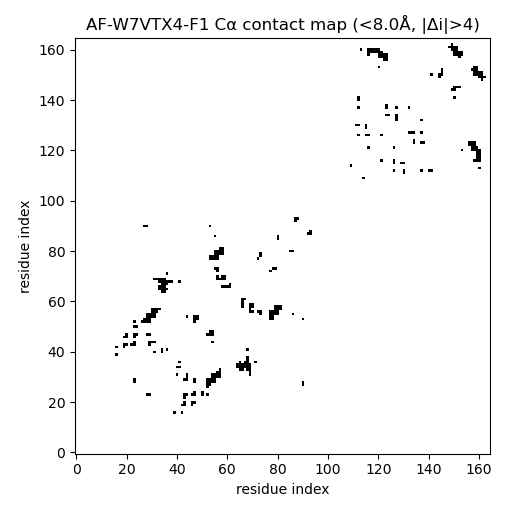498 1.00 96.25 78 ALA A CA 1
ATOM 568 C C . ALA A 1 78 ? -5.825 -8.106 -2.884 1.00 96.25 78 ALA A C 1
ATOM 570 O O . ALA A 1 78 ? -6.016 -9.286 -2.568 1.00 96.25 78 ALA A O 1
ATOM 571 N N . LYS A 1 79 ? -4.721 -7.708 -3.520 1.00 96.94 79 LYS A N 1
ATOM 572 C CA . LYS A 1 79 ? -3.658 -8.639 -3.898 1.00 96.94 79 LYS A CA 1
ATOM 573 C C . LYS A 1 79 ? -2.966 -9.163 -2.638 1.00 96.94 79 LYS A C 1
ATOM 575 O O . LYS A 1 79 ? -2.497 -8.397 -1.793 1.00 96.94 79 LYS A O 1
ATOM 580 N N . LEU A 1 80 ? -2.916 -10.485 -2.507 1.00 97.69 80 LEU A N 1
ATOM 581 C CA . LEU A 1 80 ? -2.092 -11.140 -1.498 1.00 97.69 80 LEU A CA 1
ATOM 582 C C . LEU A 1 80 ? -0.625 -10.941 -1.879 1.00 97.69 80 LEU A C 1
ATOM 584 O O . LEU A 1 80 ? -0.251 -11.223 -3.015 1.00 97.69 80 LEU A O 1
ATOM 588 N N . VAL A 1 81 ? 0.180 -10.471 -0.928 1.00 97.75 81 VAL A N 1
ATOM 589 C CA . VAL A 1 81 ? 1.632 -10.326 -1.096 1.00 97.75 81 VAL A CA 1
ATOM 590 C C . VAL A 1 81 ? 2.357 -10.894 0.115 1.00 97.75 81 VAL A C 1
ATOM 592 O O . VAL A 1 81 ? 1.886 -10.752 1.246 1.00 97.75 81 VAL A O 1
ATOM 595 N N . ASP A 1 82 ? 3.503 -11.519 -0.113 1.00 95.94 82 ASP A N 1
ATOM 596 C CA . ASP A 1 82 ? 4.414 -11.969 0.945 1.00 95.94 82 ASP A CA 1
ATOM 597 C C . ASP A 1 82 ? 5.812 -11.347 0.822 1.00 95.94 82 ASP A C 1
ATOM 599 O O . ASP A 1 82 ? 6.613 -11.420 1.758 1.00 95.94 82 ASP A O 1
ATOM 603 N N . SER A 1 83 ? 6.071 -10.641 -0.282 1.00 95.88 83 SER A N 1
ATOM 604 C CA . SER A 1 83 ? 7.331 -9.966 -0.540 1.00 95.88 83 SER A CA 1
ATOM 605 C C . SER A 1 83 ? 7.131 -8.546 -1.080 1.00 95.88 83 SER A C 1
ATOM 607 O O . SER A 1 83 ? 6.082 -8.169 -1.603 1.00 95.88 83 SER A O 1
ATOM 609 N N . ALA A 1 84 ? 8.178 -7.721 -0.976 1.00 94.75 84 ALA A N 1
ATOM 610 C CA . ALA A 1 84 ? 8.186 -6.411 -1.626 1.00 94.75 84 ALA A CA 1
ATOM 611 C C . ALA A 1 84 ? 8.206 -6.524 -3.162 1.00 94.75 84 ALA A C 1
ATOM 613 O O . ALA A 1 84 ? 7.742 -5.608 -3.839 1.00 94.75 84 ALA A O 1
ATOM 614 N N . ALA A 1 85 ? 8.728 -7.629 -3.709 1.00 93.69 85 ALA A N 1
ATOM 615 C CA . ALA A 1 85 ? 8.800 -7.843 -5.150 1.00 93.69 85 ALA A CA 1
ATOM 616 C C . ALA A 1 85 ? 7.395 -7.917 -5.767 1.00 93.69 85 ALA A C 1
ATOM 618 O O . ALA A 1 85 ? 7.151 -7.238 -6.758 1.00 93.69 85 ALA A O 1
ATOM 619 N N . ASP A 1 86 ? 6.451 -8.603 -5.114 1.00 95.00 86 ASP A N 1
ATOM 620 C CA . ASP A 1 86 ? 5.061 -8.743 -5.580 1.00 95.00 86 ASP A CA 1
ATOM 621 C C . ASP A 1 86 ? 4.359 -7.388 -5.761 1.00 95.00 86 ASP A C 1
ATOM 623 O O . ASP A 1 86 ? 3.529 -7.207 -6.659 1.00 95.00 86 ASP A O 1
ATOM 627 N N . ILE A 1 87 ? 4.686 -6.438 -4.874 1.00 95.69 87 ILE A N 1
ATOM 628 C CA . ILE A 1 87 ? 4.161 -5.069 -4.885 1.00 95.69 87 ILE A CA 1
ATOM 629 C C . ILE A 1 87 ? 4.802 -4.281 -6.025 1.00 95.69 87 ILE A C 1
ATOM 631 O O . ILE A 1 87 ? 4.111 -3.578 -6.757 1.00 95.69 87 ILE A O 1
ATOM 635 N N . LEU A 1 88 ? 6.126 -4.374 -6.169 1.00 94.31 88 LEU A N 1
ATOM 636 C CA . LEU A 1 88 ? 6.863 -3.661 -7.212 1.00 94.31 88 LEU A CA 1
ATOM 637 C C . LEU A 1 88 ? 6.475 -4.150 -8.611 1.00 94.31 88 LEU A C 1
ATOM 639 O O . LEU A 1 88 ? 6.362 -3.330 -9.520 1.00 94.31 88 LEU A O 1
ATOM 643 N N . GLU A 1 89 ? 6.234 -5.450 -8.765 1.00 91.75 89 GLU A N 1
ATOM 644 C CA . GLU A 1 89 ? 5.741 -6.060 -9.997 1.00 91.75 89 GLU A CA 1
ATOM 645 C C . GLU A 1 89 ? 4.324 -5.579 -10.325 1.00 91.75 89 GLU A C 1
ATOM 647 O O . GLU A 1 89 ? 4.090 -5.086 -11.426 1.00 91.75 89 GLU A O 1
ATOM 652 N N . GLU A 1 90 ? 3.397 -5.618 -9.358 1.00 93.69 90 GLU A N 1
ATOM 653 C CA . GLU A 1 90 ? 2.020 -5.154 -9.586 1.00 93.69 90 GLU A CA 1
ATOM 654 C C . GLU A 1 90 ? 1.969 -3.670 -9.951 1.00 93.69 90 GLU A C 1
ATOM 656 O O . GLU A 1 90 ? 1.284 -3.255 -10.882 1.00 93.69 90 GLU A O 1
ATOM 661 N N . LEU A 1 91 ? 2.744 -2.850 -9.237 1.00 92.31 91 LEU A N 1
ATOM 662 C CA . LEU A 1 91 ? 2.819 -1.419 -9.503 1.00 92.31 91 LEU A CA 1
ATOM 663 C C . LEU A 1 91 ? 3.612 -1.093 -10.770 1.00 92.31 91 LEU A C 1
ATOM 665 O O . LEU A 1 91 ? 3.716 0.095 -11.105 1.00 92.31 91 LEU A O 1
ATOM 669 N N . ARG A 1 92 ? 4.194 -2.099 -11.440 1.00 89.56 92 ARG A N 1
ATOM 670 C CA . ARG A 1 92 ? 5.100 -1.918 -12.576 1.00 89.56 92 ARG A CA 1
ATOM 671 C C . ARG A 1 92 ? 6.136 -0.846 -12.257 1.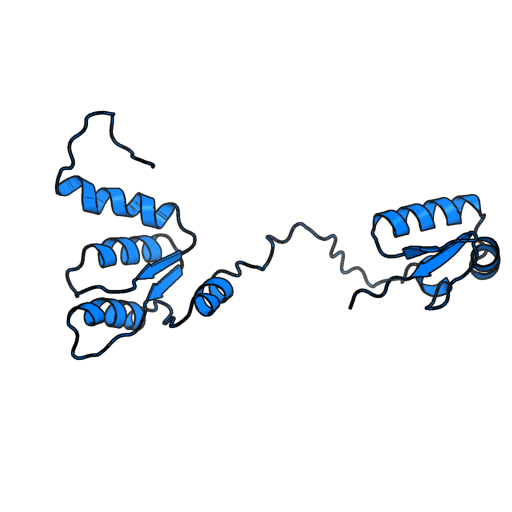00 89.56 92 ARG A C 1
ATOM 673 O O . ARG A 1 92 ? 6.285 0.152 -12.949 1.00 89.56 92 ARG A O 1
ATOM 680 N N . TRP A 1 93 ? 6.756 -0.973 -11.088 1.00 85.69 93 TRP A N 1
ATOM 681 C CA . TRP A 1 93 ? 7.550 0.101 -10.495 1.00 85.69 93 TRP A CA 1
ATOM 682 C C . TRP A 1 93 ? 8.846 0.368 -11.262 1.00 85.69 93 TRP A C 1
ATOM 684 O O . TRP A 1 93 ? 9.338 1.495 -11.275 1.00 85.69 93 TRP A O 1
ATOM 694 N N . PHE A 1 94 ? 9.386 -0.680 -11.885 1.00 77.19 94 PHE A N 1
ATOM 695 C CA . PHE A 1 94 ? 10.574 -0.622 -12.733 1.00 77.19 94 PHE A CA 1
ATOM 696 C C . PHE A 1 94 ? 10.253 -0.516 -14.217 1.00 77.19 94 PHE A C 1
ATOM 698 O O . PHE A 1 94 ? 11.171 -0.252 -14.994 1.00 77.19 94 PHE A O 1
ATOM 705 N N . ASP A 1 95 ? 8.981 -0.647 -14.606 1.00 71.00 95 ASP A N 1
ATOM 706 C CA . ASP A 1 95 ? 8.575 -0.100 -15.889 1.00 71.00 95 ASP A CA 1
ATOM 707 C C . ASP A 1 95 ? 8.761 1.401 -15.723 1.00 71.00 95 ASP A C 1
ATOM 709 O O . ASP A 1 95 ? 8.034 2.075 -14.981 1.00 71.00 95 ASP A O 1
ATOM 713 N N . ALA A 1 96 ? 9.806 1.931 -16.358 1.00 55.91 96 ALA A N 1
ATOM 714 C CA . ALA A 1 96 ? 9.888 3.358 -16.560 1.00 55.91 96 ALA A CA 1
ATOM 715 C C . ALA A 1 96 ? 8.503 3.801 -17.064 1.00 55.91 96 ALA A C 1
ATOM 717 O O . ALA A 1 96 ? 7.892 3.062 -17.850 1.00 55.91 96 ALA A O 1
ATOM 718 N N . PRO A 1 97 ? 7.980 4.983 -16.666 1.00 53.88 97 PRO A N 1
ATOM 719 C CA . PRO A 1 97 ? 6.996 5.596 -17.539 1.00 53.88 97 PRO A CA 1
ATOM 720 C C . PRO A 1 97 ? 7.631 5.502 -18.912 1.00 53.88 97 PRO A C 1
ATOM 722 O O . PRO A 1 97 ? 8.820 5.821 -19.035 1.00 53.88 97 PRO A O 1
ATOM 725 N N . ASP A 1 98 ? 6.890 4.951 -19.864 1.00 50.19 98 ASP A N 1
ATOM 726 C CA . ASP A 1 98 ? 7.249 4.982 -21.261 1.00 50.19 98 ASP A CA 1
ATOM 727 C C . ASP A 1 98 ? 7.481 6.475 -21.534 1.00 50.19 98 ASP A C 1
ATOM 729 O O . ASP A 1 98 ? 6.580 7.246 -21.862 1.00 50.19 98 ASP A O 1
ATOM 733 N N . ARG A 1 99 ? 8.718 6.950 -21.304 1.00 43.00 99 ARG A N 1
ATOM 734 C CA . ARG A 1 99 ? 9.292 7.978 -22.136 1.00 43.00 99 ARG A CA 1
ATOM 735 C C . ARG A 1 99 ? 8.924 7.441 -23.496 1.00 43.00 99 ARG A C 1
ATOM 737 O O . ARG A 1 99 ? 9.181 6.257 -23.705 1.00 43.00 99 ARG A O 1
ATOM 744 N N . PRO A 1 100 ? 8.304 8.230 -24.373 1.00 42.75 100 PRO A N 1
ATOM 745 C CA . PRO A 1 100 ? 8.260 7.841 -25.760 1.00 42.75 100 PRO A CA 1
ATOM 746 C C . PRO A 1 100 ? 9.721 7.675 -26.200 1.00 42.75 100 PRO A C 1
ATOM 748 O O . PRO A 1 100 ? 10.368 8.602 -26.675 1.00 42.75 100 PRO A O 1
ATOM 751 N N . SER A 1 101 ? 10.266 6.482 -25.974 1.00 39.88 101 SER A N 1
ATOM 752 C CA . SER A 1 101 ? 11.172 5.820 -26.861 1.00 39.88 101 SER A CA 1
ATOM 753 C C . SER A 1 101 ? 10.447 5.945 -28.184 1.00 39.88 101 SER A C 1
ATOM 755 O O . SER A 1 101 ? 9.247 5.645 -28.245 1.00 39.88 101 SER A O 1
ATOM 757 N N . PRO A 1 102 ? 11.082 6.494 -29.219 1.00 44.38 102 PRO A N 1
ATOM 758 C CA . PRO A 1 102 ? 10.505 6.475 -30.540 1.00 44.38 102 PRO A CA 1
ATOM 759 C C . PRO A 1 102 ? 10.477 5.014 -31.000 1.00 44.38 102 PRO A C 1
ATOM 761 O O . PRO A 1 102 ? 11.229 4.603 -31.872 1.00 44.38 102 PRO A O 1
ATOM 764 N N . THR A 1 103 ? 9.571 4.217 -30.435 1.00 38.91 103 THR A N 1
ATOM 765 C CA . THR A 1 103 ? 9.049 3.004 -31.033 1.00 38.91 103 THR A CA 1
ATOM 766 C C . THR A 1 103 ? 8.095 3.467 -32.121 1.00 38.91 103 THR A C 1
ATOM 768 O O . THR A 1 103 ? 6.890 3.222 -32.100 1.00 38.91 103 THR A O 1
ATOM 771 N N . THR A 1 104 ? 8.657 4.147 -33.118 1.00 37.88 104 THR A N 1
ATOM 772 C CA . THR A 1 104 ? 8.130 4.023 -34.459 1.00 37.88 104 THR A CA 1
ATOM 773 C C . THR A 1 104 ? 8.476 2.600 -34.861 1.00 37.88 104 THR A C 1
ATOM 775 O O . THR A 1 104 ? 9.528 2.315 -35.428 1.00 37.88 104 THR A O 1
ATOM 778 N N . SER A 1 105 ? 7.565 1.689 -34.536 1.00 44.78 105 SER A N 1
ATOM 779 C CA . SER A 1 105 ? 7.344 0.466 -35.294 1.00 44.78 105 SER A CA 1
ATOM 780 C C . SER A 1 105 ? 6.866 0.859 -36.697 1.00 44.78 105 SER A C 1
ATOM 782 O O . SER A 1 105 ? 5.738 0.626 -37.110 1.00 44.78 105 SER A O 1
ATOM 784 N N . SER A 1 106 ? 7.744 1.518 -37.443 1.00 39.50 106 SER A N 1
ATOM 785 C CA . SER A 1 106 ? 7.771 1.425 -38.891 1.00 39.50 106 SER A CA 1
ATOM 786 C C . SER A 1 106 ? 8.550 0.155 -39.224 1.00 39.50 106 SER A C 1
ATOM 788 O O . SER A 1 106 ? 9.501 -0.160 -38.504 1.00 39.50 106 SER A O 1
ATOM 790 N N . PRO A 1 107 ? 8.176 -0.588 -40.278 1.00 42.06 107 PRO A N 1
ATOM 791 C CA . PRO A 1 107 ? 8.979 -1.712 -40.735 1.00 42.06 107 PRO A CA 1
ATOM 792 C C . PRO A 1 107 ? 10.403 -1.193 -40.933 1.00 42.06 107 PRO A C 1
ATOM 794 O O . PRO A 1 107 ? 10.620 -0.236 -41.677 1.00 42.06 107 PRO A O 1
ATOM 797 N N . SER A 1 108 ? 11.344 -1.753 -40.178 1.00 45.25 108 SER A N 1
ATOM 798 C CA . SER A 1 108 ? 12.746 -1.376 -40.211 1.00 45.25 108 SER A CA 1
ATOM 799 C C . SER A 1 108 ? 13.284 -1.660 -41.606 1.00 45.25 108 SER A C 1
ATOM 801 O O . SER A 1 108 ? 13.699 -2.776 -41.918 1.00 45.25 108 SER A O 1
ATOM 803 N N . VAL A 1 109 ? 13.300 -0.635 -42.452 1.00 49.84 109 VAL A N 1
ATOM 804 C CA . VAL A 1 109 ? 14.415 -0.482 -43.376 1.00 49.84 109 VAL A CA 1
ATOM 805 C C . VAL A 1 109 ? 15.606 -0.279 -42.449 1.00 49.84 109 VAL A C 1
ATOM 807 O O . VAL A 1 109 ? 15.764 0.803 -41.885 1.00 49.84 109 VAL A O 1
ATOM 810 N N . GLU A 1 110 ? 16.336 -1.360 -42.158 1.00 62.94 110 GLU A N 1
ATOM 811 C CA . GLU A 1 110 ? 17.611 -1.268 -41.450 1.00 62.94 110 GLU A CA 1
ATOM 812 C C . GLU A 1 110 ? 18.404 -0.113 -42.060 1.00 62.94 110 GLU A C 1
ATOM 814 O O . GLU A 1 110 ? 18.478 0.013 -43.286 1.00 62.94 110 GLU A O 1
ATOM 819 N N . ASP A 1 111 ? 18.943 0.762 -41.209 1.00 73.00 111 ASP A N 1
ATOM 820 C CA . ASP A 1 111 ? 19.776 1.856 -41.684 1.00 73.00 111 ASP A CA 1
ATOM 821 C C . ASP A 1 111 ? 20.881 1.262 -42.576 1.00 73.00 111 ASP A C 1
ATOM 823 O O . ASP A 1 111 ? 21.601 0.364 -42.119 1.00 73.00 111 ASP A O 1
ATOM 827 N N . PRO A 1 112 ? 21.030 1.716 -43.834 1.00 75.00 112 PRO A N 1
ATOM 828 C CA . PRO A 1 112 ? 22.014 1.15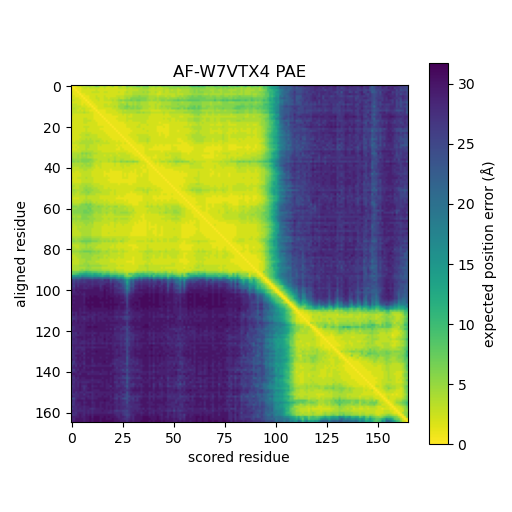8 -44.756 1.00 75.00 112 PRO A CA 1
ATOM 829 C C . PRO A 1 112 ? 23.440 1.213 -44.188 1.00 75.00 112 PRO A C 1
ATOM 831 O O . PRO A 1 112 ? 24.261 0.356 -44.513 1.00 75.00 112 PRO A O 1
ATOM 834 N N . VAL A 1 113 ? 23.727 2.166 -43.291 1.00 80.19 113 VAL A N 1
ATOM 835 C CA . V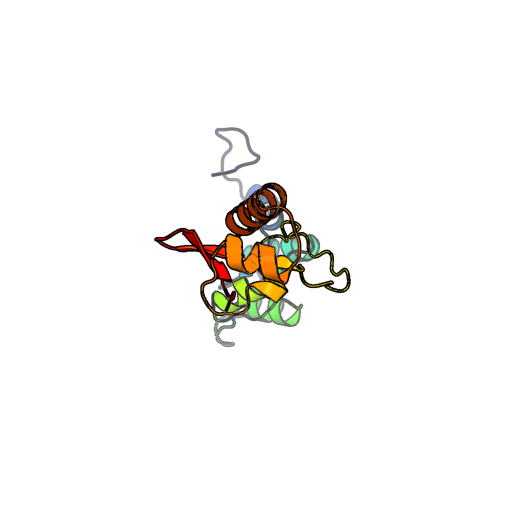AL A 1 113 ? 25.005 2.269 -42.578 1.00 80.19 113 VAL A CA 1
ATOM 836 C C . VAL A 1 113 ? 25.160 1.158 -41.536 1.00 80.19 113 VAL A C 1
ATOM 838 O O . VAL A 1 113 ? 26.221 0.539 -41.471 1.00 80.19 113 VAL A O 1
ATOM 841 N N . LEU A 1 114 ? 24.114 0.844 -40.765 1.00 78.50 114 LEU A N 1
ATOM 842 C CA . LEU A 1 114 ? 24.135 -0.245 -39.776 1.00 78.50 114 LEU A CA 1
ATOM 843 C C . LEU A 1 114 ? 24.200 -1.628 -40.436 1.00 78.50 114 LEU A C 1
ATOM 845 O O . LEU A 1 114 ? 24.898 -2.512 -39.935 1.00 78.50 114 LEU A O 1
ATOM 849 N N . ALA A 1 115 ? 23.519 -1.807 -41.571 1.00 78.62 115 ALA A N 1
ATOM 850 C CA . ALA A 1 115 ? 23.592 -3.033 -42.364 1.00 78.62 115 ALA A CA 1
ATOM 851 C C . ALA A 1 115 ? 24.996 -3.236 -42.967 1.00 78.62 115 ALA A C 1
ATOM 853 O O . ALA A 1 115 ? 25.525 -4.348 -42.969 1.00 78.62 115 ALA A O 1
ATOM 854 N N . ALA A 1 116 ? 25.633 -2.160 -43.442 1.00 78.25 116 ALA A N 1
ATOM 855 C CA . ALA A 1 116 ? 26.975 -2.215 -44.022 1.00 78.25 116 ALA A CA 1
ATOM 856 C C . ALA A 1 116 ? 28.101 -2.351 -42.980 1.00 78.25 116 ALA A C 1
ATOM 858 O O . ALA A 1 116 ? 29.146 -2.923 -43.301 1.00 78.25 116 ALA A O 1
ATOM 859 N N . LEU A 1 117 ? 27.903 -1.849 -41.754 1.00 79.12 117 LEU A N 1
ATOM 860 C CA . LEU A 1 117 ? 28.838 -2.004 -40.631 1.00 79.12 117 LEU A CA 1
ATOM 861 C C . LEU A 1 117 ? 28.999 -3.475 -40.219 1.00 79.12 117 LEU A C 1
ATOM 863 O O . LEU A 1 117 ? 30.117 -3.926 -39.986 1.00 79.12 117 LEU A O 1
ATOM 867 N N . GLY A 1 118 ? 27.910 -4.247 -40.175 1.00 74.06 118 GLY A N 1
ATOM 868 C CA . GLY A 1 118 ? 27.956 -5.624 -39.675 1.00 74.06 118 GLY A CA 1
ATOM 869 C C . GLY A 1 118 ? 28.384 -5.687 -38.200 1.00 74.06 118 GLY A C 1
ATOM 870 O O . GLY A 1 118 ? 27.935 -4.871 -37.396 1.00 74.06 118 GLY A O 1
ATOM 871 N N . HIS A 1 119 ? 29.230 -6.663 -37.844 1.00 69.06 119 HIS A N 1
ATOM 872 C CA . HIS A 1 119 ? 29.725 -6.879 -36.469 1.00 69.06 119 HIS A CA 1
ATOM 873 C C . HIS A 1 119 ? 31.234 -6.608 -36.298 1.00 69.06 119 HIS A C 1
ATOM 875 O O . HIS A 1 119 ? 31.724 -6.542 -35.167 1.00 69.06 119 HIS A O 1
ATOM 881 N N . ASP A 1 120 ? 31.958 -6.416 -37.403 1.00 74.69 120 ASP A N 1
ATOM 882 C CA . ASP A 1 120 ? 33.399 -6.159 -37.410 1.00 74.69 120 ASP A CA 1
ATOM 883 C C . ASP A 1 120 ? 33.691 -4.649 -37.448 1.00 74.69 120 ASP A C 1
ATOM 885 O O . ASP A 1 120 ? 32.892 -3.881 -37.986 1.00 74.69 120 ASP A O 1
ATOM 889 N N . PRO A 1 121 ? 34.827 -4.184 -36.897 1.00 81.44 121 PRO A N 1
ATOM 890 C CA . PRO A 1 121 ? 35.216 -2.782 -36.981 1.00 81.44 121 PRO A CA 1
ATOM 891 C C . PRO A 1 121 ? 35.606 -2.394 -38.417 1.00 81.44 121 PRO A C 1
ATOM 893 O O . PRO A 1 121 ? 36.501 -2.996 -39.011 1.00 81.44 121 PRO A O 1
ATOM 896 N N . VAL A 1 122 ? 34.973 -1.353 -38.967 1.00 85.50 122 VAL A N 1
ATOM 897 C CA . VAL A 1 122 ? 35.183 -0.895 -40.356 1.00 85.50 122 VAL A CA 1
ATOM 898 C C . VAL A 1 122 ? 35.621 0.573 -40.391 1.00 85.50 122 VAL A C 1
ATOM 900 O O . VAL A 1 122 ? 35.179 1.384 -39.577 1.00 85.50 122 VAL A O 1
ATOM 903 N N . THR A 1 123 ? 36.503 0.938 -41.328 1.00 87.12 123 THR A N 1
ATOM 904 C CA . THR A 1 123 ? 36.918 2.336 -41.544 1.00 87.12 123 THR A CA 1
ATOM 905 C C . THR A 1 123 ? 35.859 3.132 -42.308 1.00 87.12 123 THR A C 1
ATOM 907 O O . THR A 1 123 ? 35.078 2.578 -43.086 1.00 87.12 123 THR A O 1
ATOM 910 N N . LEU A 1 124 ? 35.871 4.459 -42.145 1.00 84.06 124 LEU A N 1
ATOM 911 C CA . LEU A 1 124 ? 34.983 5.364 -42.886 1.00 84.06 124 LEU A CA 1
ATOM 912 C C . LEU A 1 124 ? 35.090 5.171 -44.411 1.00 84.06 124 LEU A C 1
ATOM 914 O O . LEU A 1 124 ? 34.069 5.105 -45.090 1.00 84.06 124 LEU A O 1
ATOM 918 N N . ASP A 1 125 ? 36.308 5.022 -44.937 1.00 83.38 125 ASP A N 1
ATOM 919 C CA . ASP A 1 125 ? 36.549 4.855 -46.377 1.00 83.38 125 ASP A CA 1
ATOM 920 C C . ASP A 1 125 ? 35.986 3.530 -46.908 1.00 83.38 125 ASP A C 1
ATOM 922 O O . ASP A 1 125 ? 35.392 3.486 -47.986 1.00 83.38 125 ASP A O 1
ATOM 926 N N . ALA A 1 126 ? 36.109 2.449 -46.132 1.00 83.31 126 ALA A N 1
ATOM 927 C CA . ALA A 1 126 ? 35.554 1.151 -46.502 1.00 83.31 126 ALA A CA 1
ATOM 928 C C . ALA A 1 126 ? 34.016 1.155 -46.470 1.00 83.31 126 ALA A C 1
ATOM 930 O O . ALA A 1 126 ? 33.382 0.555 -47.338 1.00 83.31 126 ALA A O 1
ATOM 931 N N . LEU A 1 127 ? 33.400 1.864 -45.519 1.00 84.94 127 LEU A N 1
ATOM 932 C CA . LEU A 1 127 ? 31.948 2.076 -45.489 1.00 84.94 127 LEU A CA 1
ATOM 933 C C . LEU A 1 127 ? 31.472 2.949 -46.654 1.00 84.94 127 LEU A C 1
ATOM 935 O O . LEU A 1 127 ? 30.485 2.609 -47.307 1.00 84.94 127 LEU A O 1
ATOM 939 N N . SER A 1 128 ? 32.198 4.026 -46.960 1.00 84.12 128 SER A N 1
ATOM 940 C CA . SER A 1 128 ? 31.899 4.904 -48.095 1.00 84.12 128 SER A CA 1
ATOM 941 C C . SER A 1 128 ? 31.940 4.135 -49.419 1.00 84.12 128 SER A C 1
ATOM 943 O O . SER A 1 128 ? 31.013 4.251 -50.218 1.00 84.12 128 SER A O 1
ATOM 945 N N . ALA A 1 129 ? 32.933 3.258 -49.608 1.00 82.50 129 ALA A N 1
ATOM 946 C CA . ALA A 1 129 ? 33.036 2.402 -50.789 1.00 82.50 129 ALA A CA 1
ATOM 947 C C . ALA A 1 129 ? 31.907 1.358 -50.903 1.00 82.50 129 ALA A C 1
ATOM 949 O O . ALA A 1 129 ? 31.523 0.999 -52.014 1.00 82.50 129 ALA A O 1
ATOM 950 N N . ARG A 1 130 ? 31.367 0.864 -49.779 1.00 82.62 130 ARG A N 1
ATOM 951 C CA . ARG A 1 130 ? 30.303 -0.161 -49.765 1.00 82.62 130 ARG A CA 1
ATOM 952 C C . ARG A 1 130 ? 28.909 0.410 -50.006 1.00 82.62 130 ARG A C 1
ATOM 954 O O . ARG A 1 130 ? 28.106 -0.236 -50.669 1.00 82.62 130 ARG A O 1
ATOM 961 N N . ILE A 1 131 ? 28.622 1.586 -49.452 1.00 83.50 131 ILE A N 1
ATOM 962 C CA . ILE A 1 131 ? 27.294 2.223 -49.516 1.00 83.50 131 ILE A CA 1
ATOM 963 C C . ILE A 1 131 ? 27.217 3.212 -50.695 1.00 83.50 131 ILE A C 1
ATOM 965 O O . ILE A 1 131 ? 26.134 3.541 -51.171 1.00 83.50 131 ILE A O 1
ATOM 969 N N . GLY A 1 132 ? 28.366 3.679 -51.195 1.00 81.12 132 GLY A N 1
ATOM 970 C CA . GLY A 1 132 ? 28.449 4.669 -52.272 1.00 81.12 132 GLY A CA 1
ATOM 971 C C . GLY A 1 132 ? 28.138 6.096 -51.814 1.00 81.12 132 GLY A C 1
ATOM 972 O O . GLY A 1 132 ? 27.847 6.954 -52.644 1.00 81.12 132 GLY A O 1
ATOM 973 N N . TRP A 1 133 ? 28.167 6.354 -50.504 1.00 84.12 133 TRP A N 1
ATOM 974 C CA . TRP A 1 133 ? 27.866 7.668 -49.933 1.00 84.12 133 TRP A CA 1
ATOM 975 C C . TRP A 1 133 ? 29.121 8.534 -49.815 1.00 84.12 133 TRP A C 1
ATOM 977 O O . TRP A 1 133 ? 30.187 8.007 -49.477 1.00 84.12 133 TRP A O 1
ATOM 987 N N . PRO A 1 134 ? 29.017 9.862 -50.017 1.00 86.12 134 PRO A N 1
ATOM 988 C CA . PRO A 1 134 ? 30.110 10.790 -49.761 1.00 86.12 134 PRO A CA 1
ATOM 989 C C . PRO A 1 134 ? 30.587 10.704 -48.298 1.00 86.12 134 PRO A C 1
ATOM 991 O O . PRO A 1 134 ? 29.751 10.649 -47.391 1.00 86.12 134 PRO A O 1
ATOM 994 N N . PRO A 1 135 ? 31.904 10.789 -48.022 1.00 82.00 135 PRO A N 1
ATOM 995 C CA . PRO A 1 135 ? 32.436 10.698 -46.658 1.00 82.00 135 PRO A CA 1
ATOM 996 C C . PRO A 1 135 ? 31.829 11.709 -45.672 1.00 82.00 135 PRO A C 1
ATOM 998 O O . PRO A 1 135 ? 31.684 11.409 -44.489 1.00 82.00 135 PRO A O 1
ATOM 1001 N N . ALA A 1 136 ? 31.435 12.893 -46.150 1.00 82.75 136 ALA A N 1
ATOM 1002 C CA . ALA A 1 136 ? 30.800 13.924 -45.329 1.00 82.75 136 ALA A CA 1
ATOM 1003 C C . ALA A 1 136 ? 29.394 13.521 -44.845 1.00 82.75 136 ALA A C 1
ATOM 1005 O O . ALA A 1 136 ? 29.064 13.715 -43.676 1.00 82.75 136 ALA A O 1
ATOM 1006 N N . GLU A 1 137 ? 28.586 12.923 -45.724 1.00 83.31 137 GLU A N 1
ATOM 1007 C CA . GLU A 1 137 ? 27.234 12.451 -45.401 1.00 83.31 137 GLU A CA 1
ATOM 1008 C C . GLU A 1 137 ? 27.293 11.243 -44.459 1.00 83.31 137 GLU A C 1
ATOM 1010 O O . GLU A 1 137 ? 26.591 11.186 -43.448 1.00 83.31 137 GLU A O 1
ATOM 1015 N N . LEU A 1 138 ? 28.232 10.333 -44.724 1.00 86.00 138 LEU A N 1
ATOM 1016 C CA . LEU A 1 138 ? 28.489 9.177 -43.877 1.00 86.00 138 LEU A CA 1
ATOM 1017 C C . LEU A 1 138 ? 28.989 9.581 -42.481 1.00 86.00 138 LEU A C 1
ATOM 1019 O O . LEU A 1 138 ? 28.537 9.022 -41.484 1.00 86.00 138 LEU A O 1
ATOM 1023 N N . SER A 1 139 ? 29.867 10.586 -42.383 1.00 83.62 139 SER A N 1
ATOM 1024 C CA . SER A 1 139 ? 30.348 11.095 -41.093 1.00 83.62 139 SER A CA 1
ATOM 1025 C C . SER A 1 139 ? 29.228 11.730 -40.269 1.00 83.62 139 SER A C 1
ATOM 1027 O O . SER A 1 139 ? 29.202 11.551 -39.053 1.00 83.62 139 SER A O 1
ATOM 1029 N N . ALA A 1 140 ? 28.305 12.459 -40.904 1.00 84.88 140 ALA A N 1
ATOM 1030 C CA . ALA A 1 140 ? 27.155 13.038 -40.214 1.00 84.88 140 ALA A CA 1
ATOM 1031 C C . ALA A 1 140 ? 26.208 11.946 -39.695 1.00 84.88 140 ALA A C 1
ATOM 1033 O O . ALA A 1 140 ? 25.721 12.031 -38.566 1.00 84.88 140 ALA A O 1
ATOM 1034 N N . ARG A 1 141 ? 25.987 10.889 -40.490 1.00 85.00 141 ARG A N 1
ATOM 1035 C CA . ARG A 1 141 ? 25.134 9.769 -40.085 1.00 85.00 141 ARG A CA 1
ATOM 1036 C C . ARG A 1 141 ? 25.756 8.930 -38.969 1.00 85.00 141 ARG A C 1
ATOM 1038 O O . ARG A 1 141 ? 25.064 8.619 -38.007 1.00 85.00 141 ARG A O 1
ATOM 1045 N N . LEU A 1 142 ? 27.052 8.625 -39.052 1.00 85.62 142 LEU A N 1
ATOM 1046 C CA . LEU A 1 142 ? 27.782 7.903 -38.003 1.00 85.62 142 LEU A CA 1
ATOM 1047 C C . LEU A 1 142 ? 27.816 8.678 -36.684 1.00 85.62 142 LEU A C 1
ATOM 1049 O O . LEU A 1 142 ? 27.650 8.069 -35.636 1.00 85.62 142 LEU A O 1
ATOM 1053 N N . LEU A 1 143 ? 27.953 10.008 -36.726 1.00 83.94 143 LEU A N 1
ATOM 1054 C CA . LEU A 1 143 ? 27.870 10.842 -35.524 1.00 83.94 143 LEU A CA 1
ATOM 1055 C C . LEU A 1 143 ? 26.482 10.758 -34.872 1.00 83.94 143 LEU A C 1
ATOM 1057 O O . LEU A 1 143 ? 26.376 10.656 -33.654 1.00 83.94 143 LEU A O 1
ATOM 1061 N N . ALA A 1 144 ? 25.412 10.784 -35.672 1.00 82.88 144 ALA A N 1
ATOM 1062 C CA . ALA A 1 144 ? 24.056 10.625 -35.150 1.00 82.88 144 ALA A CA 1
ATOM 1063 C C . ALA A 1 144 ? 23.854 9.249 -34.490 1.00 82.88 144 ALA A C 1
ATOM 1065 O O . ALA A 1 144 ? 23.238 9.179 -33.430 1.00 82.88 144 ALA A O 1
ATOM 1066 N N . LEU A 1 145 ? 24.413 8.189 -35.087 1.00 83.75 145 LEU A N 1
ATOM 1067 C CA . LEU A 1 145 ? 24.368 6.821 -34.556 1.00 83.75 145 LEU A CA 1
ATOM 1068 C C . LEU A 1 145 ? 25.252 6.624 -33.310 1.00 83.75 145 LEU A C 1
ATOM 1070 O O . LEU A 1 145 ? 24.937 5.824 -32.434 1.00 83.75 145 LEU A O 1
ATOM 1074 N N . GLU A 1 146 ? 26.355 7.364 -33.205 1.00 84.19 146 GLU A N 1
ATOM 1075 C CA . GLU A 1 146 ? 27.195 7.402 -32.003 1.00 84.19 146 GLU A CA 1
ATOM 1076 C C . GLU A 1 146 ? 26.456 8.084 -30.843 1.00 84.19 146 GLU A C 1
ATOM 1078 O O . GLU A 1 146 ? 26.462 7.589 -29.718 1.00 84.19 146 GLU A O 1
ATOM 1083 N N . LEU A 1 147 ? 25.743 9.181 -31.124 1.00 79.75 147 LEU A N 1
ATOM 1084 C CA . LEU A 1 147 ? 24.921 9.884 -30.135 1.00 79.75 147 LEU A CA 1
ATOM 1085 C C . LEU A 1 147 ? 23.695 9.076 -29.682 1.00 79.75 147 LEU A C 1
ATOM 1087 O O . LEU A 1 147 ? 23.264 9.240 -28.540 1.00 79.75 147 LEU A O 1
ATOM 1091 N N . SER A 1 148 ? 23.132 8.218 -30.541 1.00 77.38 148 SER A N 1
ATOM 1092 C CA . SER A 1 148 ? 22.055 7.288 -30.167 1.00 77.38 148 SER A CA 1
ATOM 1093 C C . SER A 1 148 ? 22.555 6.025 -29.460 1.00 77.38 148 SER A C 1
ATOM 1095 O O . SER A 1 148 ? 21.745 5.293 -28.895 1.00 77.38 148 SER A O 1
ATOM 1097 N N . GLY A 1 149 ? 23.871 5.790 -29.431 1.00 80.88 149 GLY A N 1
ATOM 1098 C CA . GLY A 1 149 ? 24.478 4.624 -28.787 1.00 80.88 149 GLY A CA 1
ATOM 1099 C C . GLY A 1 149 ? 24.411 3.336 -29.613 1.00 80.88 149 GLY A C 1
ATOM 1100 O O . GLY A 1 149 ? 24.626 2.259 -29.063 1.00 80.88 149 GLY A O 1
ATOM 1101 N N . ASP A 1 150 ? 24.136 3.429 -30.917 1.00 82.69 150 ASP A N 1
ATOM 1102 C CA . ASP A 1 150 ? 24.074 2.276 -31.827 1.00 82.69 150 ASP A CA 1
ATOM 1103 C C . ASP A 1 150 ? 25.457 1.900 -32.396 1.00 82.69 150 ASP A C 1
ATOM 1105 O O . ASP A 1 150 ? 25.686 0.763 -32.819 1.00 82.69 150 ASP A O 1
ATOM 1109 N N . VAL A 1 151 ? 26.398 2.852 -32.418 1.00 85.25 151 VAL A N 1
ATOM 1110 C CA . VAL A 1 151 ? 27.760 2.693 -32.957 1.00 85.25 151 VAL A CA 1
ATOM 1111 C C . VAL A 1 151 ? 28.785 3.281 -31.989 1.00 85.25 151 VAL A C 1
ATOM 1113 O O . VAL A 1 151 ? 28.554 4.322 -31.383 1.00 85.25 151 VAL A O 1
ATOM 1116 N N . VAL A 1 152 ? 29.950 2.642 -31.875 1.00 86.81 152 VAL A N 1
ATOM 1117 C CA . VAL A 1 152 ? 31.108 3.158 -31.137 1.00 86.81 152 VAL A CA 1
ATOM 1118 C C . VAL A 1 152 ? 32.273 3.436 -32.080 1.00 86.81 152 VAL A C 1
ATOM 1120 O O . VAL A 1 152 ? 32.539 2.672 -33.014 1.00 86.81 152 VAL A O 1
ATOM 1123 N N . ARG A 1 153 ? 32.997 4.526 -31.818 1.00 86.44 153 ARG A N 1
ATOM 1124 C CA . ARG A 1 153 ? 34.250 4.851 -32.498 1.00 86.44 153 ARG A CA 1
ATOM 112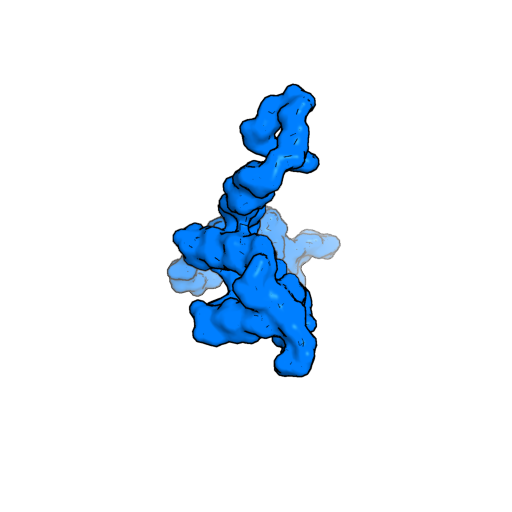5 C C . ARG A 1 153 ? 35.440 4.293 -31.719 1.00 86.44 153 ARG A C 1
ATOM 1127 O O . ARG A 1 153 ? 35.661 4.625 -30.558 1.00 86.44 153 ARG A O 1
ATOM 1134 N N . LEU A 1 154 ? 36.226 3.457 -32.383 1.00 84.31 154 LEU A N 1
ATOM 1135 C CA . LEU A 1 154 ? 37.444 2.843 -31.864 1.00 84.31 154 LEU A CA 1
ATOM 1136 C C . LEU A 1 154 ? 38.696 3.635 -32.299 1.00 84.31 154 LEU A C 1
ATOM 1138 O O . LEU A 1 154 ? 38.646 4.419 -33.259 1.00 84.31 154 LEU A O 1
ATOM 1142 N N . PRO A 1 155 ? 39.847 3.434 -31.626 1.00 77.19 155 PRO A N 1
ATOM 1143 C CA . PRO A 1 155 ? 41.120 4.007 -32.057 1.00 77.19 155 PRO A CA 1
ATOM 1144 C C . PRO A 1 155 ? 41.430 3.654 -33.520 1.00 77.19 155 PRO A C 1
ATOM 1146 O O . PRO A 1 155 ? 41.241 2.516 -33.941 1.00 77.19 155 PRO A O 1
ATOM 1149 N N . GLY A 1 156 ? 41.918 4.626 -34.298 1.00 78.31 156 GLY A N 1
ATOM 1150 C CA . GLY A 1 156 ? 42.250 4.419 -35.715 1.00 78.31 156 GLY A CA 1
ATOM 1151 C C . GLY A 1 156 ? 41.111 4.681 -36.709 1.00 78.31 156 GLY A C 1
ATOM 1152 O O . GLY A 1 156 ? 41.167 4.166 -37.819 1.00 78.31 156 GLY A O 1
ATOM 1153 N N . GLN A 1 157 ? 40.104 5.491 -36.349 1.00 80.88 157 GLN A N 1
ATOM 1154 C CA . GLN A 1 157 ? 38.963 5.832 -37.227 1.00 80.88 157 GLN A CA 1
ATOM 1155 C C . GLN A 1 157 ? 38.107 4.622 -37.632 1.00 80.88 157 GLN A C 1
ATOM 1157 O O . GLN A 1 157 ? 37.520 4.597 -38.717 1.00 80.88 157 GLN A O 1
ATOM 1162 N N . LEU A 1 158 ? 38.046 3.625 -36.751 1.00 84.00 158 LEU A N 1
ATOM 1163 C CA . LEU A 1 158 ? 37.233 2.428 -36.915 1.00 84.00 158 LEU A CA 1
ATOM 1164 C C . LEU A 1 158 ? 35.886 2.615 -36.216 1.00 84.00 158 LEU A C 1
ATOM 1166 O O . LEU A 1 158 ? 35.823 3.185 -35.128 1.00 84.00 158 LEU A O 1
ATOM 1170 N N . PHE A 1 159 ? 34.822 2.111 -36.826 1.00 85.44 159 PHE A N 1
ATOM 1171 C CA . PHE A 1 159 ? 33.466 2.151 -36.290 1.00 85.44 159 PHE A CA 1
ATOM 1172 C C . PHE A 1 159 ? 32.946 0.729 -36.120 1.00 85.44 159 PHE A C 1
ATOM 1174 O O . PHE A 1 159 ? 33.141 -0.106 -37.003 1.00 85.44 159 PHE A O 1
ATOM 1181 N N . GLN A 1 160 ? 32.288 0.458 -34.994 1.00 85.69 160 GLN A N 1
ATOM 1182 C CA . GLN A 1 160 ? 31.694 -0.843 -34.694 1.00 85.69 160 GLN A CA 1
ATOM 1183 C C . GLN A 1 160 ? 30.267 -0.669 -34.174 1.00 85.69 160 GLN A C 1
ATOM 1185 O O . GLN A 1 160 ? 29.999 0.221 -33.369 1.00 85.69 160 GLN A O 1
ATOM 1190 N N . ARG A 1 161 ? 29.353 -1.533 -34.621 1.00 85.81 161 ARG A N 1
ATOM 1191 C CA . ARG A 1 161 ? 27.975 -1.585 -34.125 1.00 85.81 161 ARG A CA 1
ATOM 1192 C C . ARG A 1 161 ? 27.939 -2.148 -32.701 1.00 85.81 161 ARG A C 1
ATOM 1194 O O . ARG A 1 161 ? 28.538 -3.188 -32.435 1.00 85.81 161 ARG A O 1
ATOM 1201 N N . LEU A 1 162 ? 27.204 -1.493 -31.808 1.00 79.94 162 LEU A N 1
ATOM 1202 C CA . LEU A 1 162 ? 26.910 -2.008 -30.473 1.00 79.94 162 LEU A CA 1
ATOM 1203 C C . LEU A 1 162 ? 25.646 -2.875 -30.549 1.00 79.94 162 LEU A C 1
ATOM 1205 O O . LEU A 1 162 ? 24.584 -2.414 -30.964 1.00 79.94 162 LEU A O 1
ATOM 1209 N N . VAL A 1 163 ? 25.757 -4.152 -30.184 1.00 67.38 163 VAL A N 1
ATOM 1210 C CA . VAL A 1 163 ? 24.591 -5.033 -30.040 1.00 67.38 163 VAL A CA 1
ATOM 1211 C C . VAL A 1 163 ? 24.045 -4.815 -28.632 1.00 67.38 163 VAL A C 1
ATOM 1213 O O . VAL A 1 163 ? 24.718 -5.150 -27.659 1.00 67.38 163 VAL A O 1
ATOM 1216 N N . GLN A 1 164 ? 22.859 -4.216 -28.515 1.00 55.38 164 GLN A N 1
ATOM 1217 C CA . GLN A 1 164 ? 22.135 -4.197 -27.243 1.00 55.38 164 GLN A CA 1
ATOM 1218 C C . GLN A 1 164 ? 21.746 -5.646 -26.908 1.00 55.38 164 GLN A C 1
ATOM 1220 O O . GLN A 1 164 ? 21.069 -6.294 -27.707 1.00 55.38 164 GLN A O 1
ATOM 1225 N N . ALA A 1 165 ? 22.266 -6.163 -25.793 1.00 36.81 165 ALA A N 1
ATOM 1226 C CA . ALA A 1 165 ? 21.945 -7.486 -25.257 1.00 36.81 165 ALA A CA 1
ATOM 1227 C C . ALA A 1 165 ? 20.661 -7.447 -24.422 1.00 36.81 165 ALA A C 1
ATOM 1229 O O . ALA A 1 165 ? 20.441 -6.414 -23.748 1.00 36.81 165 ALA A O 1
#

Sequence (165 aa):
MVSEYALGTPPIAAHFPLRNRLIAGLTRGTLVVEAALQSGSLITARLALEAGREVFAIPGSIHAPQSRGCHALIKQGAKLVDSAADILEELRWFDAPDRPSPTTSSPSVEDPVLAALGHDPVTLDALSARIGWPPAELSARLLALELSGDVVRLPGQLFQRLVQA

Foldseek 3Di:
DDDPDDPPDDDDPVVLLVCLLVVLVVDQEEEDEWAAPPRSVLSSNVSNVVVVHAYEYEADDPPDNRRVSSVVVVVVPHHYDDDPVVVCVVSVVVPDPCPPPVPPPDPDPPDLLLVLQPADWDALVSSCVVSVDDSVVSVVVLVVCVVVVQWDQDPPRTIGGDDDD